Protein AF-A0A356XF67-F1 (afdb_monomer)

Nearest PDB structures (foldseek):
  2qqb-assembly1_A-2  TM=8.928E-01  e=9.243E-08  Corynebacterium diphtheriae
  7b1y-assembly1_A  TM=8.492E-01  e=4.742E-08  Saccharopolyspora erythraea NRRL 2338
  7b24-assembly1_D  TM=8.450E-01  e=5.603E-08  Saccharopolyspora erythraea NRRL 2338
  7b24-assembly1_B  TM=8.828E-01  e=1.364E-07  Saccharopolyspora erythraea NRRL 2338
  2isy-assembly1_B  TM=8.605E-01  e=1.801E-07  Mycobacterium tuberculosis

Foldseek 3Di:
DDDDPDPPDPQDDLLLLLLQLLVVCVVPQWAALVSSCVVVVHDSVSSVVSLVVCVVVVQWDADPVRTIHGDPNSNVSSVQLVVQLVLQLCCCCPVVVHDNVVSNVVSNVCSVPPDPVVSVVSVVVSVVPDDPDDPPPDD

Sequence (139 aa):
MTHPPDNKNISASTEDYLEAIYLLSEEDPRVHSVAIARKLDVSRASVNKAVGLLRNSGLIVQEPYGTVSLTSKGLEQARQICQYHQVLLHFLQVVLNVTPAVAEQDACQIEHVISRETMQKLIQYVRQKEPQKEPQKGS

Mean predicted aligned error: 7.5 Å

Radius of gyration: 17.78 Å; Cα contacts (8 Å, |Δi|>4): 128; chains: 1; bounding box: 38×48×52 Å

Solvent-accessible surface area (backbone atoms only — not comparable to full-atom values): 8037 Å² total; per-residue (Å²): 136,86,78,74,82,78,80,87,74,78,76,81,52,68,63,56,55,45,37,48,47,48,65,46,29,76,80,38,66,65,31,42,56,68,56,50,19,63,74,69,73,50,52,68,68,57,43,54,53,42,53,52,50,38,37,75,72,56,24,33,48,72,50,97,88,51,32,35,32,70,31,77,63,25,47,54,53,25,52,50,48,55,51,41,28,54,51,41,28,46,43,33,36,73,74,66,63,38,55,69,74,58,21,51,57,49,16,64,59,42,50,82,71,56,51,70,69,59,50,53,52,48,52,53,53,52,63,72,69,50,77,78,80,74,79,80,77,80,130

Secondary structure (DSSP, 8-state):
--PPPP----PPPHHHHHHHHHHHHTT-SSEEHHHHHHHHT--HHHHHHHHHHHHHTTSEEE-TTSEEEE-HHHHHHHHHHHHHHHHHHHIIIIIS---HHHHHHHHHHHTTTS-HHHHHHHHHHHHHHSPP-------

Structure (mmCIF, N/CA/C/O backbone):
data_AF-A0A356XF67-F1
#
_entry.id   AF-A0A356XF67-F1
#
loop_
_atom_site.group_PDB
_atom_site.id
_atom_site.type_symbol
_atom_site.label_atom_id
_atom_site.label_alt_id
_atom_site.label_comp_id
_atom_site.label_asym_id
_atom_site.label_entity_id
_atom_site.label_seq_id
_atom_site.pdbx_PDB_ins_code
_atom_site.Cartn_x
_atom_site.Cartn_y
_atom_site.Cartn_z
_atom_site.occupancy
_atom_site.B_iso_or_equiv
_atom_site.auth_seq_id
_atom_site.auth_comp_id
_atom_site.auth_asym_id
_atom_site.auth_atom_id
_atom_site.pdbx_PDB_model_num
ATOM 1 N N . MET A 1 1 ? 6.017 -5.167 31.387 1.00 38.12 1 MET A N 1
ATOM 2 C CA . MET A 1 1 ? 5.699 -6.042 30.242 1.00 38.12 1 MET A CA 1
ATOM 3 C C . MET A 1 1 ? 6.624 -5.689 29.093 1.00 38.12 1 MET A C 1
ATOM 5 O O . MET A 1 1 ? 6.541 -4.582 28.583 1.00 38.12 1 MET A O 1
ATOM 9 N N . THR A 1 2 ? 7.549 -6.575 28.742 1.00 42.50 2 THR A N 1
ATOM 10 C CA . THR A 1 2 ? 8.386 -6.439 27.546 1.00 42.50 2 THR A CA 1
ATOM 11 C C . THR A 1 2 ? 7.581 -6.954 26.358 1.00 42.50 2 THR A C 1
ATOM 13 O O . THR A 1 2 ? 7.342 -8.158 26.271 1.00 42.50 2 THR A O 1
ATOM 16 N N . HIS A 1 3 ? 7.126 -6.063 25.476 1.00 42.94 3 HIS A N 1
ATOM 17 C CA . HIS A 1 3 ? 6.714 -6.487 24.141 1.00 42.94 3 HIS A CA 1
ATOM 18 C C . HIS A 1 3 ? 7.959 -7.059 23.447 1.00 42.94 3 HIS A C 1
ATOM 20 O O . HIS A 1 3 ? 8.985 -6.371 23.416 1.00 42.94 3 HIS A O 1
ATOM 26 N N . PRO A 1 4 ? 7.940 -8.313 22.969 1.00 47.00 4 PRO A N 1
ATOM 27 C CA . PRO A 1 4 ? 9.007 -8.796 22.109 1.00 47.00 4 PRO A CA 1
ATOM 28 C C . PRO A 1 4 ? 9.025 -7.954 20.820 1.00 47.00 4 PRO A C 1
ATOM 30 O O . PRO A 1 4 ? 7.972 -7.477 20.396 1.00 47.00 4 PRO A O 1
ATOM 33 N N . PRO A 1 5 ? 10.193 -7.734 20.194 1.00 45.56 5 PRO A N 1
ATOM 34 C CA . PRO A 1 5 ? 10.231 -7.159 18.860 1.00 45.56 5 PRO A CA 1
ATOM 35 C C . PRO A 1 5 ? 9.560 -8.151 17.908 1.00 45.56 5 PRO A C 1
ATOM 37 O O . PRO A 1 5 ? 10.042 -9.276 17.750 1.00 45.56 5 PRO A O 1
ATOM 40 N N . ASP A 1 6 ? 8.446 -7.754 17.296 1.00 49.94 6 ASP A N 1
ATOM 41 C CA . ASP A 1 6 ? 7.834 -8.551 16.242 1.00 49.94 6 ASP A CA 1
ATOM 42 C C . ASP A 1 6 ? 8.847 -8.718 15.107 1.00 49.94 6 ASP A C 1
ATOM 44 O O . ASP A 1 6 ? 9.379 -7.765 14.531 1.00 49.94 6 ASP A O 1
ATOM 48 N N . ASN A 1 7 ? 9.175 -9.981 14.868 1.00 42.66 7 ASN A N 1
ATOM 49 C CA . ASN A 1 7 ? 10.156 -10.462 13.917 1.00 42.66 7 ASN A CA 1
ATOM 50 C C . ASN A 1 7 ? 9.770 -10.011 12.497 1.00 42.66 7 ASN A C 1
ATOM 52 O O . ASN A 1 7 ? 8.964 -10.655 11.824 1.00 42.66 7 ASN A O 1
ATOM 56 N N . LYS A 1 8 ? 10.340 -8.888 12.045 1.00 44.50 8 LYS A N 1
ATOM 57 C CA . LYS A 1 8 ? 10.176 -8.334 10.694 1.00 44.50 8 LYS A CA 1
ATOM 58 C C . LYS A 1 8 ? 10.781 -9.283 9.653 1.00 44.50 8 LYS A C 1
ATOM 60 O O . LYS A 1 8 ? 11.953 -9.196 9.305 1.00 44.50 8 LYS A O 1
ATOM 65 N N . ASN A 1 9 ? 9.954 -10.194 9.158 1.00 41.12 9 ASN A N 1
ATOM 66 C CA . ASN A 1 9 ? 10.150 -10.909 7.897 1.00 41.12 9 ASN A CA 1
ATOM 67 C C . ASN A 1 9 ? 8.790 -11.154 7.224 1.00 41.12 9 ASN A C 1
ATOM 69 O O . ASN A 1 9 ? 8.466 -12.262 6.803 1.00 41.12 9 ASN A O 1
ATOM 73 N N . ILE A 1 10 ? 7.971 -10.105 7.130 1.00 52.94 10 ILE A N 1
ATOM 74 C CA . ILE A 1 10 ? 6.842 -10.097 6.200 1.00 52.94 10 ILE A CA 1
ATOM 75 C C . ILE A 1 10 ? 7.431 -9.670 4.857 1.00 52.94 10 ILE A C 1
ATOM 77 O O . ILE A 1 10 ? 7.834 -8.524 4.678 1.00 52.94 10 ILE A O 1
ATOM 81 N N . SER A 1 11 ? 7.581 -10.614 3.928 1.00 61.72 11 SER A N 1
ATOM 82 C CA . SER A 1 11 ? 7.926 -10.262 2.554 1.00 61.72 11 SER A CA 1
ATOM 83 C C . SER A 1 11 ? 6.798 -9.414 1.972 1.00 61.72 11 SER A C 1
ATOM 85 O O . SER A 1 11 ? 5.657 -9.874 1.996 1.00 61.72 11 SER A O 1
ATOM 87 N N . ALA A 1 12 ? 7.118 -8.239 1.426 1.00 74.62 12 ALA A N 1
ATOM 88 C CA . ALA A 1 12 ? 6.149 -7.388 0.736 1.00 74.62 12 ALA A CA 1
ATOM 89 C C . ALA A 1 12 ? 5.320 -8.203 -0.276 1.00 74.62 12 ALA A C 1
ATOM 91 O O . ALA A 1 12 ? 5.870 -8.952 -1.099 1.00 74.62 12 ALA A O 1
ATOM 92 N N . SER A 1 13 ? 4.001 -8.070 -0.184 1.00 85.31 13 SER A N 1
ATOM 93 C CA . SER A 1 13 ? 3.028 -8.653 -1.097 1.00 85.31 13 SER A CA 1
ATOM 94 C C . SER A 1 13 ? 3.125 -7.992 -2.473 1.00 85.31 13 SER A C 1
ATOM 96 O O . SER A 1 13 ? 3.726 -6.937 -2.640 1.00 85.31 13 SER A O 1
ATOM 98 N N . THR A 1 14 ? 2.518 -8.595 -3.496 1.00 90.12 14 THR A N 1
ATOM 99 C CA . THR A 1 14 ? 2.481 -7.977 -4.837 1.00 90.12 14 THR A CA 1
ATOM 100 C C . THR A 1 14 ? 1.692 -6.659 -4.844 1.00 90.12 14 THR A C 1
ATOM 102 O O . THR A 1 14 ? 1.969 -5.789 -5.669 1.00 90.12 14 THR A O 1
ATOM 105 N N . GLU A 1 15 ? 0.751 -6.497 -3.914 1.00 92.19 15 GLU A N 1
ATOM 106 C CA . GLU A 1 15 ? -0.060 -5.290 -3.755 1.00 92.19 15 GLU A CA 1
ATOM 107 C C . GLU A 1 15 ? 0.741 -4.136 -3.139 1.00 92.19 15 GLU A C 1
ATOM 109 O O . GLU A 1 15 ? 0.619 -3.021 -3.637 1.00 92.19 15 GLU A O 1
ATOM 114 N N . ASP A 1 16 ? 1.659 -4.409 -2.203 1.00 94.00 16 ASP A N 1
ATOM 115 C CA . ASP A 1 16 ? 2.601 -3.406 -1.671 1.00 94.00 16 ASP A CA 1
ATOM 116 C C . ASP A 1 16 ? 3.448 -2.772 -2.790 1.00 94.00 16 ASP A C 1
ATOM 118 O O . ASP A 1 16 ? 3.684 -1.565 -2.827 1.00 94.00 16 ASP A O 1
ATOM 122 N N . TYR A 1 17 ? 3.904 -3.577 -3.761 1.00 95.69 17 TYR A N 1
ATOM 123 C CA . TYR A 1 17 ? 4.633 -3.048 -4.922 1.00 95.69 17 TYR A CA 1
ATOM 124 C C . TYR A 1 17 ? 3.744 -2.187 -5.813 1.00 95.69 17 TYR A C 1
ATOM 126 O O . TYR A 1 17 ? 4.215 -1.180 -6.342 1.00 95.69 17 TYR A O 1
ATOM 134 N N . LEU A 1 18 ? 2.482 -2.574 -5.999 1.00 96.62 18 LEU A N 1
ATOM 135 C CA . LEU A 1 18 ? 1.538 -1.802 -6.801 1.00 96.62 18 LEU A CA 1
ATOM 136 C C . LEU A 1 18 ? 1.238 -0.449 -6.144 1.00 96.62 18 LEU A C 1
ATOM 138 O O . LEU A 1 18 ? 1.258 0.576 -6.828 1.00 96.62 18 LEU A O 1
ATOM 142 N N . GLU A 1 19 ? 1.027 -0.445 -4.830 1.00 95.69 19 GLU A N 1
ATOM 143 C CA . GLU A 1 19 ? 0.840 0.770 -4.045 1.00 95.69 19 GLU A CA 1
ATOM 144 C C . GLU A 1 19 ? 2.089 1.660 -4.083 1.00 95.69 19 GLU A C 1
ATOM 146 O O . GLU A 1 19 ? 2.000 2.854 -4.371 1.00 95.69 19 GLU A O 1
ATOM 151 N N . ALA A 1 20 ? 3.276 1.085 -3.876 1.00 95.81 20 ALA A N 1
ATOM 152 C CA . ALA A 1 20 ? 4.524 1.835 -3.934 1.00 95.81 20 ALA A CA 1
ATOM 153 C C . ALA A 1 20 ? 4.721 2.517 -5.294 1.00 95.81 20 ALA A C 1
ATOM 155 O O . ALA A 1 20 ? 5.132 3.678 -5.337 1.00 95.81 20 ALA A O 1
ATOM 156 N N . ILE A 1 21 ? 4.410 1.821 -6.394 1.00 96.88 21 ILE A N 1
ATOM 157 C CA . ILE A 1 21 ? 4.443 2.398 -7.744 1.00 96.88 21 ILE A CA 1
ATOM 158 C C . ILE A 1 21 ? 3.431 3.536 -7.856 1.00 96.88 21 ILE A C 1
ATOM 160 O O . ILE A 1 21 ? 3.782 4.583 -8.386 1.00 96.88 21 ILE A O 1
ATOM 164 N N . TYR A 1 22 ? 2.212 3.365 -7.348 1.00 97.38 22 TYR A N 1
ATOM 165 C CA . TYR A 1 22 ? 1.198 4.417 -7.371 1.00 97.38 22 TYR A CA 1
ATOM 166 C C . TYR A 1 22 ? 1.644 5.675 -6.634 1.00 97.38 22 TYR A C 1
ATOM 168 O O . TYR A 1 22 ? 1.679 6.746 -7.234 1.00 97.38 22 TYR A O 1
ATOM 176 N N . LEU A 1 23 ? 2.086 5.538 -5.386 1.00 95.25 23 LEU A N 1
ATOM 177 C CA . LEU A 1 23 ? 2.544 6.669 -4.583 1.00 95.25 23 LEU A CA 1
ATOM 178 C C . LEU A 1 23 ? 3.750 7.382 -5.209 1.00 95.25 23 LEU A C 1
ATOM 180 O O . LEU A 1 23 ? 3.825 8.603 -5.160 1.00 95.25 23 LEU A O 1
ATOM 184 N N . LEU A 1 24 ? 4.687 6.640 -5.810 1.00 96.88 24 LEU A N 1
ATOM 185 C CA . LEU A 1 24 ? 5.807 7.237 -6.550 1.00 96.88 24 LEU A CA 1
ATOM 186 C C . LEU A 1 24 ? 5.341 7.903 -7.855 1.00 96.88 24 LEU A C 1
ATOM 188 O O . LEU A 1 24 ? 5.922 8.901 -8.273 1.00 96.88 24 LEU A O 1
ATOM 192 N N . SER A 1 25 ? 4.294 7.367 -8.490 1.00 95.88 25 SER A N 1
ATOM 193 C CA . SER A 1 25 ? 3.773 7.883 -9.758 1.00 95.88 25 SER A CA 1
ATOM 194 C C . SER A 1 25 ? 3.059 9.227 -9.645 1.00 95.88 25 SER A C 1
ATOM 196 O O . SER A 1 25 ? 2.950 9.937 -10.643 1.00 95.88 25 SER A O 1
ATOM 198 N N . GLU A 1 26 ? 2.612 9.586 -8.439 1.00 93.94 26 GLU A N 1
ATOM 199 C CA . GLU A 1 26 ? 2.048 10.908 -8.144 1.00 93.94 26 GLU A CA 1
ATOM 200 C C . GLU A 1 26 ? 3.112 12.019 -8.237 1.00 93.94 26 GLU A C 1
ATOM 202 O O . GLU A 1 26 ? 2.777 13.169 -8.517 1.00 93.94 26 GLU A O 1
ATOM 207 N N . GLU A 1 27 ? 4.394 11.682 -8.046 1.00 93.06 27 GLU A N 1
ATOM 208 C CA . GLU A 1 27 ? 5.525 12.602 -8.235 1.00 93.06 27 GLU A CA 1
ATOM 209 C C . GLU A 1 27 ? 6.078 12.538 -9.668 1.00 93.06 27 GLU A C 1
ATOM 211 O O . GLU A 1 27 ? 6.296 13.576 -10.297 1.00 93.06 27 GLU A O 1
ATOM 216 N N . ASP A 1 28 ? 6.288 11.327 -10.198 1.00 90.88 28 ASP A N 1
ATOM 217 C CA . ASP A 1 28 ? 6.751 11.089 -11.571 1.00 90.88 28 ASP A CA 1
ATOM 218 C C . ASP A 1 28 ? 6.027 9.879 -12.194 1.00 90.88 28 ASP A C 1
ATOM 220 O O . ASP A 1 28 ? 6.240 8.748 -11.747 1.00 90.88 28 ASP A O 1
ATOM 224 N N . PRO A 1 29 ? 5.252 10.055 -13.284 1.00 87.88 29 PRO A N 1
ATOM 225 C CA . PRO A 1 29 ? 4.537 8.966 -13.958 1.00 87.88 29 PRO A CA 1
ATOM 226 C C . PRO A 1 29 ? 5.400 7.767 -14.400 1.00 87.88 29 PRO A C 1
ATOM 228 O O . PRO A 1 29 ? 4.859 6.693 -14.704 1.00 87.88 29 PRO A O 1
ATOM 23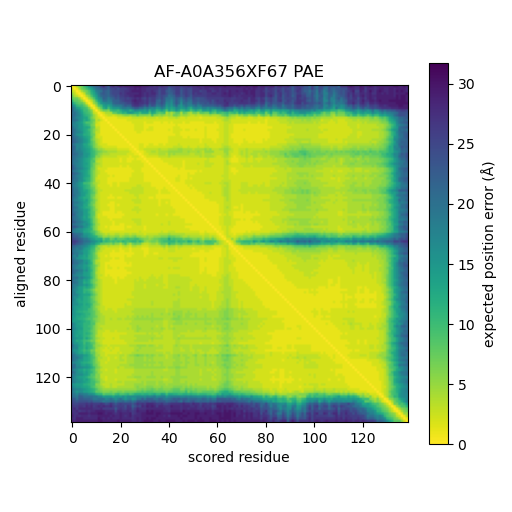1 N N . ARG A 1 30 ? 6.726 7.930 -14.497 1.00 92.00 30 ARG A N 1
ATOM 232 C CA . ARG A 1 30 ? 7.681 6.878 -14.869 1.00 92.00 30 ARG A CA 1
ATOM 233 C C . ARG A 1 30 ? 8.541 6.500 -13.668 1.00 92.00 30 ARG A C 1
ATOM 235 O O . ARG A 1 30 ? 9.617 7.039 -13.429 1.00 92.00 30 ARG A O 1
ATOM 242 N N . VAL A 1 31 ? 8.105 5.476 -12.947 1.00 95.88 31 VAL A N 1
ATOM 243 C CA . VAL A 1 31 ? 8.745 5.059 -11.699 1.00 95.88 31 VAL A CA 1
ATOM 244 C C . VAL A 1 31 ? 9.940 4.149 -11.973 1.00 95.88 31 VAL A C 1
ATOM 246 O O . VAL A 1 31 ? 9.815 3.089 -12.583 1.00 95.88 31 VAL A O 1
ATOM 249 N N . HIS A 1 32 ? 11.121 4.513 -11.478 1.00 94.31 32 HIS A N 1
ATOM 250 C CA . HIS A 1 32 ? 12.304 3.655 -11.572 1.00 94.31 32 HIS A CA 1
ATOM 251 C C . HIS A 1 32 ? 12.270 2.513 -10.546 1.00 94.31 32 HIS A C 1
ATOM 253 O O . HIS A 1 32 ? 12.053 2.747 -9.357 1.00 94.31 32 HIS A O 1
ATOM 259 N N . SER A 1 33 ? 12.642 1.291 -10.951 1.00 92.12 33 SER A N 1
ATOM 260 C CA . SER A 1 33 ? 12.734 0.130 -10.042 1.00 92.12 33 SER A CA 1
ATOM 261 C C . SER A 1 33 ? 13.609 0.362 -8.802 1.00 92.12 33 SER A C 1
ATOM 263 O O . SER A 1 33 ? 13.377 -0.232 -7.752 1.00 92.12 33 SER A O 1
ATOM 265 N N . VAL A 1 34 ? 14.618 1.237 -8.895 1.00 92.56 34 VAL A N 1
ATOM 266 C CA . VAL A 1 34 ? 15.470 1.612 -7.752 1.00 92.56 34 VAL A CA 1
ATOM 267 C C . VAL A 1 34 ? 14.698 2.435 -6.716 1.00 92.56 34 VAL A C 1
ATOM 269 O O . VAL A 1 34 ? 14.929 2.262 -5.521 1.00 92.56 34 VAL A O 1
ATOM 272 N N . ALA A 1 35 ? 13.778 3.299 -7.149 1.00 94.94 35 ALA A N 1
ATOM 273 C CA . ALA A 1 35 ? 12.919 4.059 -6.246 1.00 94.94 35 ALA A CA 1
ATOM 274 C C . ALA A 1 35 ? 11.941 3.131 -5.513 1.00 94.94 35 ALA A C 1
ATOM 276 O O . ALA A 1 35 ? 11.798 3.244 -4.300 1.00 94.94 35 ALA A O 1
ATOM 277 N N . ILE A 1 36 ? 11.374 2.142 -6.217 1.00 95.06 36 ILE A N 1
ATOM 278 C CA . ILE A 1 36 ? 10.519 1.103 -5.616 1.00 95.06 36 ILE A CA 1
ATOM 279 C C . ILE A 1 36 ? 11.290 0.332 -4.537 1.00 95.06 36 ILE A C 1
ATOM 281 O O . ILE A 1 36 ? 10.807 0.179 -3.419 1.00 95.06 36 ILE A O 1
ATOM 285 N N . ALA A 1 37 ? 12.518 -0.102 -4.853 1.00 93.94 37 ALA A N 1
ATOM 286 C CA . ALA A 1 37 ? 13.361 -0.846 -3.918 1.00 93.94 37 ALA A CA 1
ATOM 287 C C . ALA A 1 37 ? 13.628 -0.060 -2.627 1.00 93.94 37 ALA A C 1
ATOM 289 O O . ALA A 1 37 ? 13.548 -0.613 -1.536 1.00 93.94 37 ALA A O 1
ATOM 290 N N . ARG A 1 38 ? 13.924 1.240 -2.765 1.00 94.50 38 ARG A N 1
ATOM 291 C CA . ARG A 1 38 ? 14.167 2.146 -1.636 1.00 94.50 38 ARG A CA 1
ATOM 292 C C . ARG A 1 38 ? 12.906 2.400 -0.820 1.00 94.50 38 ARG A C 1
ATOM 294 O O . ARG A 1 38 ? 12.986 2.397 0.399 1.00 94.50 38 ARG A O 1
ATOM 301 N N . LYS A 1 39 ? 11.764 2.619 -1.478 1.00 93.81 39 LYS A N 1
ATOM 302 C CA . LYS A 1 39 ? 10.496 2.922 -0.804 1.00 93.81 39 LYS A CA 1
ATOM 303 C C . LYS A 1 39 ? 10.008 1.756 0.057 1.00 93.81 39 LYS A C 1
ATOM 305 O O . LYS A 1 39 ? 9.498 1.994 1.142 1.00 93.81 39 LYS A O 1
ATOM 310 N N . LEU A 1 40 ? 10.185 0.525 -0.421 1.00 92.75 40 LEU A N 1
ATOM 311 C CA . LEU A 1 40 ? 9.758 -0.689 0.282 1.00 92.75 40 LEU A CA 1
ATOM 312 C C . LEU A 1 40 ? 10.851 -1.326 1.152 1.00 92.75 40 LEU A C 1
ATOM 314 O O . LEU A 1 40 ? 10.585 -2.332 1.797 1.00 92.75 40 LEU A O 1
ATOM 318 N N . ASP A 1 41 ? 12.071 -0.783 1.144 1.00 93.81 41 ASP A N 1
ATOM 319 C CA . ASP A 1 41 ? 13.242 -1.372 1.808 1.00 93.81 41 ASP A CA 1
ATOM 320 C C . ASP A 1 41 ? 13.476 -2.853 1.425 1.00 93.81 41 ASP A C 1
ATOM 322 O O . ASP A 1 41 ? 13.670 -3.738 2.258 1.00 93.81 41 ASP A O 1
ATOM 326 N N . VAL A 1 42 ? 13.430 -3.147 0.118 1.00 93.75 42 VAL A N 1
ATOM 327 C CA . VAL A 1 42 ? 13.599 -4.507 -0.429 1.00 93.75 42 VAL A CA 1
ATOM 328 C C . VAL A 1 42 ? 14.724 -4.606 -1.459 1.00 93.75 42 VAL A C 1
ATOM 330 O O . VAL A 1 42 ? 15.193 -3.629 -2.044 1.00 93.75 42 VAL A O 1
ATOM 333 N N . SER A 1 43 ? 15.156 -5.838 -1.739 1.00 93.81 43 SER A N 1
ATOM 334 C CA . SER A 1 43 ? 16.193 -6.098 -2.739 1.00 93.81 43 SER A CA 1
ATOM 335 C C . SER A 1 43 ? 15.723 -5.809 -4.175 1.00 93.81 43 SER A C 1
ATOM 337 O O . SER A 1 43 ? 14.558 -6.003 -4.530 1.00 93.81 43 SER A O 1
ATOM 339 N N . ARG A 1 44 ? 16.668 -5.468 -5.063 1.00 90.94 44 ARG A N 1
ATOM 340 C CA . ARG A 1 44 ? 16.409 -5.345 -6.514 1.00 90.94 44 ARG A CA 1
ATOM 341 C C . ARG A 1 44 ? 15.856 -6.633 -7.135 1.00 90.94 44 ARG A C 1
ATOM 343 O O . ARG A 1 44 ? 15.050 -6.566 -8.058 1.00 90.94 44 ARG A O 1
ATOM 350 N N . ALA A 1 45 ? 16.271 -7.798 -6.634 1.00 91.94 45 ALA A N 1
ATOM 351 C CA . ALA A 1 45 ? 15.757 -9.083 -7.101 1.00 91.94 45 ALA A CA 1
ATOM 352 C C . ALA A 1 45 ? 14.267 -9.251 -6.753 1.00 91.94 45 ALA A C 1
ATOM 354 O O . ALA A 1 45 ? 13.490 -9.696 -7.598 1.00 91.94 45 ALA A O 1
ATOM 355 N N . SER A 1 46 ? 13.863 -8.827 -5.550 1.00 93.88 46 SER A N 1
ATOM 356 C CA . SER A 1 46 ? 12.462 -8.823 -5.114 1.00 93.88 46 SER A CA 1
ATOM 357 C C . SER A 1 46 ? 11.611 -7.902 -5.990 1.00 93.88 46 SER A C 1
ATOM 359 O O . SER A 1 46 ? 10.575 -8.335 -6.492 1.00 93.88 46 SER A O 1
ATOM 361 N N . VAL A 1 47 ? 12.102 -6.687 -6.272 1.00 93.81 47 VAL A N 1
ATOM 362 C CA . VAL A 1 47 ? 11.431 -5.744 -7.184 1.00 93.81 47 VAL A CA 1
ATOM 363 C C . VAL A 1 47 ? 11.258 -6.347 -8.575 1.00 93.81 47 VAL A C 1
ATOM 365 O O . VAL A 1 47 ? 10.153 -6.342 -9.101 1.00 93.81 47 VAL A O 1
ATOM 368 N N . ASN A 1 48 ? 12.310 -6.920 -9.168 1.00 92.50 48 ASN A N 1
ATOM 369 C CA . ASN A 1 48 ? 12.216 -7.519 -10.505 1.00 92.50 48 ASN A CA 1
ATOM 370 C C . ASN A 1 48 ? 11.188 -8.656 -10.562 1.00 92.50 48 ASN A C 1
ATOM 372 O O . ASN A 1 48 ? 10.431 -8.755 -11.531 1.00 92.50 48 ASN A O 1
ATOM 376 N N . LYS A 1 49 ? 11.131 -9.494 -9.519 1.00 93.75 49 LYS A N 1
ATOM 377 C CA . LYS A 1 49 ? 10.126 -10.556 -9.409 1.00 93.75 49 LYS A CA 1
ATOM 378 C C . LYS A 1 49 ? 8.712 -9.971 -9.340 1.00 93.75 49 LYS A C 1
ATOM 380 O O . LYS A 1 49 ? 7.854 -10.395 -10.112 1.00 93.75 49 LYS A O 1
ATOM 385 N N . ALA A 1 50 ? 8.477 -8.993 -8.466 1.00 94.19 50 ALA A N 1
ATOM 386 C CA . ALA A 1 50 ? 7.166 -8.368 -8.294 1.00 94.19 50 ALA A CA 1
ATOM 387 C C . ALA A 1 50 ? 6.707 -7.600 -9.544 1.00 94.19 50 ALA A C 1
ATOM 389 O O . ALA A 1 50 ? 5.579 -7.780 -9.993 1.00 94.19 50 ALA A O 1
ATOM 390 N N . VAL A 1 51 ? 7.597 -6.828 -10.173 1.00 94.12 51 VAL A N 1
ATOM 391 C CA . VAL A 1 51 ? 7.344 -6.143 -11.453 1.00 94.12 51 VAL A CA 1
ATOM 392 C C . VAL A 1 51 ? 6.977 -7.153 -12.543 1.00 94.12 51 VAL A C 1
ATOM 394 O O . VAL A 1 51 ? 6.023 -6.940 -13.287 1.00 94.12 51 VAL A O 1
ATOM 397 N N . GLY A 1 52 ? 7.663 -8.298 -12.611 1.00 94.25 52 GLY A N 1
ATOM 398 C CA . GLY A 1 52 ? 7.287 -9.378 -13.525 1.00 94.25 52 GLY A CA 1
ATOM 399 C C . GLY A 1 52 ? 5.855 -9.878 -13.299 1.00 94.25 52 GLY A C 1
ATOM 400 O O . GLY A 1 52 ? 5.098 -10.014 -14.259 1.00 94.25 52 GLY A O 1
ATOM 401 N N . LEU A 1 53 ? 5.463 -10.096 -12.039 1.00 95.94 53 LEU A N 1
ATOM 402 C CA . LEU A 1 53 ? 4.109 -10.532 -11.675 1.00 95.94 53 LEU A CA 1
ATOM 403 C C . LEU A 1 53 ? 3.050 -9.472 -12.009 1.00 95.94 53 LEU A C 1
ATOM 405 O O . LEU A 1 53 ? 2.056 -9.788 -12.658 1.00 95.94 53 LEU A O 1
ATOM 409 N N . LEU A 1 54 ? 3.280 -8.212 -11.633 1.00 96.62 54 LEU A N 1
ATOM 410 C CA . LEU A 1 54 ? 2.367 -7.101 -11.920 1.00 96.62 54 LEU A CA 1
ATOM 411 C C . LEU A 1 54 ? 2.173 -6.893 -13.426 1.00 96.62 54 LEU A C 1
ATOM 413 O O . LEU A 1 54 ? 1.051 -6.654 -13.882 1.00 96.62 54 LEU A O 1
ATOM 417 N N . ARG A 1 55 ? 3.250 -7.023 -14.208 1.00 96.25 55 ARG A N 1
ATOM 418 C CA . ARG A 1 55 ? 3.201 -6.936 -15.671 1.00 96.25 55 ARG A CA 1
ATOM 419 C C . ARG A 1 55 ? 2.384 -8.081 -16.262 1.00 96.25 55 ARG A C 1
ATOM 421 O O . ARG A 1 55 ? 1.516 -7.836 -17.093 1.00 96.25 55 ARG A O 1
ATOM 428 N N . ASN A 1 56 ? 2.616 -9.313 -15.809 1.00 96.62 56 ASN A N 1
ATOM 429 C CA . ASN A 1 56 ? 1.870 -10.486 -16.275 1.00 96.62 56 ASN A CA 1
ATOM 430 C C . ASN A 1 56 ? 0.372 -10.402 -15.922 1.00 96.62 56 ASN A C 1
ATOM 432 O O . ASN A 1 56 ? -0.463 -10.883 -16.681 1.00 96.62 56 ASN A O 1
ATOM 436 N N . SER A 1 57 ? 0.027 -9.740 -14.814 1.00 96.12 57 SER A N 1
ATOM 437 C CA . SER A 1 57 ? -1.359 -9.455 -14.406 1.00 96.12 57 SER A CA 1
ATOM 438 C C . SER A 1 57 ? -2.004 -8.270 -15.146 1.00 96.12 57 SER A C 1
ATOM 440 O O . SER A 1 57 ? -3.177 -7.945 -14.902 1.00 96.12 57 SER A O 1
ATOM 442 N N . GLY A 1 58 ? -1.253 -7.613 -16.039 1.00 97.31 58 GLY A N 1
ATOM 443 C CA . GLY A 1 58 ? -1.694 -6.452 -16.811 1.00 97.31 58 GLY A CA 1
ATOM 444 C C . GLY A 1 58 ? -1.918 -5.200 -15.964 1.00 97.31 58 GLY A C 1
ATOM 445 O O . GLY A 1 58 ? -2.743 -4.371 -16.330 1.00 97.31 58 GLY A O 1
ATOM 446 N N . LEU A 1 59 ? -1.249 -5.086 -14.812 1.00 97.75 59 LEU A N 1
ATOM 447 C CA . LEU A 1 59 ? -1.396 -3.949 -13.897 1.00 97.75 59 LEU A CA 1
ATOM 448 C C . LEU A 1 59 ? -0.395 -2.836 -14.211 1.00 97.75 59 LEU A C 1
ATOM 450 O O . LEU A 1 59 ? -0.710 -1.661 -14.037 1.00 97.75 59 LEU A O 1
ATOM 454 N N . ILE A 1 60 ? 0.765 -3.184 -14.761 1.00 97.44 60 ILE A N 1
ATOM 455 C CA . ILE A 1 60 ? 1.806 -2.226 -15.139 1.00 97.44 60 ILE A CA 1
ATOM 456 C C . ILE A 1 60 ? 2.314 -2.467 -16.558 1.00 97.44 60 ILE A C 1
ATOM 458 O O . ILE A 1 60 ? 2.195 -3.566 -17.105 1.00 97.44 60 ILE A O 1
ATOM 462 N N . VAL A 1 61 ? 2.966 -1.445 -17.102 1.00 95.50 61 VAL A N 1
ATOM 463 C CA . VAL A 1 61 ? 3.841 -1.528 -18.272 1.00 95.50 61 VAL A CA 1
ATOM 464 C C . VAL A 1 61 ? 5.266 -1.230 -17.817 1.00 95.50 61 VAL A C 1
ATOM 466 O O . VAL A 1 61 ? 5.489 -0.352 -16.986 1.00 95.50 61 VAL A O 1
ATOM 469 N N . GLN A 1 62 ? 6.230 -1.978 -18.349 1.00 92.31 62 GLN A N 1
ATOM 470 C CA . GLN A 1 62 ? 7.652 -1.765 -18.094 1.00 92.31 62 GLN A CA 1
ATOM 471 C C . GLN A 1 62 ? 8.341 -1.397 -19.407 1.00 92.31 62 GLN A C 1
ATOM 473 O O . GLN A 1 62 ? 8.256 -2.153 -20.377 1.00 92.31 62 GLN A O 1
ATOM 478 N N . GLU A 1 63 ? 9.028 -0.258 -19.434 1.00 87.44 63 GLU A N 1
ATOM 479 C CA . G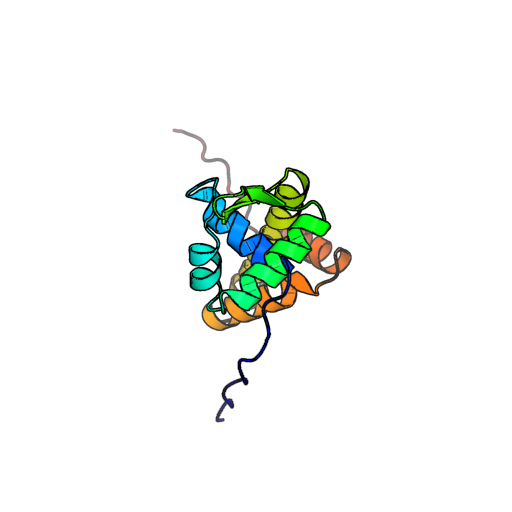LU A 1 63 ? 9.817 0.160 -20.593 1.00 87.44 63 GLU A CA 1
ATOM 480 C C . GLU A 1 63 ? 11.184 -0.554 -20.624 1.00 87.44 63 GLU A C 1
ATOM 482 O O . GLU A 1 63 ? 11.701 -0.957 -19.575 1.00 87.44 63 GLU A O 1
ATOM 487 N N . PRO A 1 64 ? 11.832 -0.664 -21.803 1.00 75.25 64 PRO A N 1
ATOM 488 C CA . PRO A 1 64 ? 13.154 -1.286 -21.936 1.00 75.25 64 PRO A CA 1
ATOM 489 C C . PRO A 1 64 ? 14.234 -0.665 -21.036 1.00 75.25 64 PRO A C 1
ATOM 491 O O . PRO A 1 64 ? 15.171 -1.347 -20.632 1.00 75.25 64 PRO A O 1
ATOM 494 N N . TYR A 1 65 ? 14.087 0.619 -20.695 1.00 69.75 65 TYR A N 1
ATOM 495 C CA . TYR A 1 65 ? 15.027 1.381 -19.868 1.00 69.75 65 TYR A CA 1
ATOM 496 C C . TYR A 1 65 ? 14.777 1.245 -18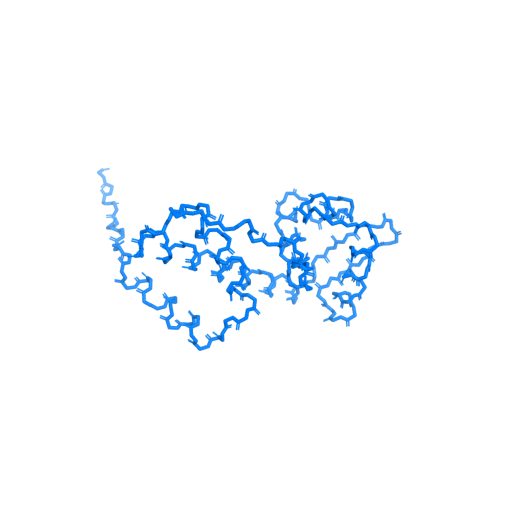.352 1.00 69.75 65 TYR A C 1
ATOM 498 O O . TYR A 1 65 ? 15.457 1.887 -17.552 1.00 69.75 65 TYR A O 1
ATOM 506 N N . GLY A 1 66 ? 13.840 0.382 -17.938 1.00 80.38 66 GLY A N 1
ATOM 507 C CA . GLY A 1 66 ? 13.652 -0.013 -16.537 1.00 80.38 66 GLY A CA 1
ATOM 508 C C . GLY A 1 66 ? 12.720 0.881 -15.715 1.00 80.38 66 GLY A C 1
ATOM 509 O O . GLY A 1 66 ? 12.651 0.715 -14.495 1.00 80.38 66 GLY A O 1
ATOM 510 N N . THR A 1 67 ? 12.010 1.807 -16.357 1.00 92.50 67 THR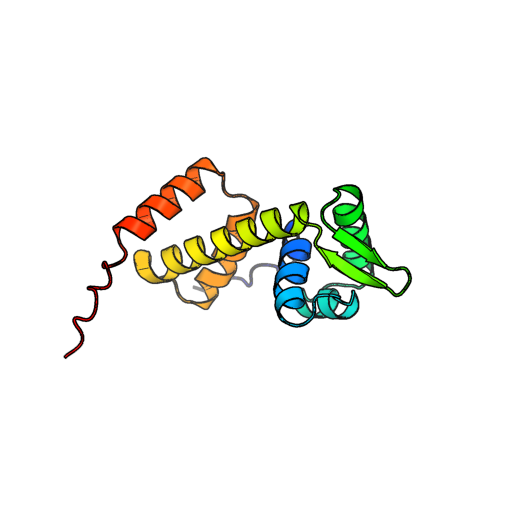 A N 1
ATOM 511 C CA . THR A 1 67 ? 10.881 2.545 -15.775 1.00 92.50 67 THR A CA 1
ATOM 512 C C . THR A 1 67 ? 9.605 1.707 -15.832 1.00 92.50 67 THR A C 1
ATOM 514 O O . THR A 1 67 ? 9.415 0.862 -16.714 1.00 92.50 67 THR A O 1
ATOM 517 N N . VAL A 1 68 ? 8.736 1.928 -14.852 1.00 95.44 68 VAL A N 1
ATOM 518 C CA . VAL A 1 68 ? 7.462 1.243 -14.661 1.00 95.44 68 VAL A CA 1
ATOM 519 C C . VAL A 1 68 ? 6.355 2.288 -14.592 1.00 95.44 68 VAL A C 1
ATOM 521 O O . VAL A 1 68 ? 6.487 3.286 -13.886 1.00 95.44 68 VAL A O 1
ATOM 524 N N . SER A 1 69 ? 5.252 2.037 -15.290 1.00 96.25 69 SER A N 1
ATOM 525 C CA . SER A 1 69 ? 4.056 2.881 -15.253 1.00 96.25 69 SER A CA 1
ATOM 526 C C . SER A 1 69 ? 2.809 2.033 -15.030 1.00 96.25 69 SER A C 1
ATOM 528 O O . SER A 1 69 ? 2.723 0.890 -15.490 1.00 96.25 69 SER A O 1
ATOM 530 N N . LEU A 1 70 ? 1.828 2.592 -14.324 1.00 97.50 70 LEU A N 1
ATOM 531 C CA . LEU A 1 70 ? 0.543 1.938 -14.097 1.00 97.50 70 LEU A CA 1
ATOM 532 C C . LEU A 1 70 ? -0.287 1.915 -15.381 1.00 97.50 70 LEU A C 1
ATOM 534 O O . LEU A 1 70 ? -0.374 2.897 -16.114 1.00 97.50 70 LEU A O 1
ATOM 538 N N . THR A 1 71 ? -0.948 0.789 -15.624 1.00 97.94 71 THR A N 1
ATOM 539 C CA . THR A 1 71 ? -2.085 0.744 -16.553 1.00 97.94 71 THR A CA 1
ATOM 54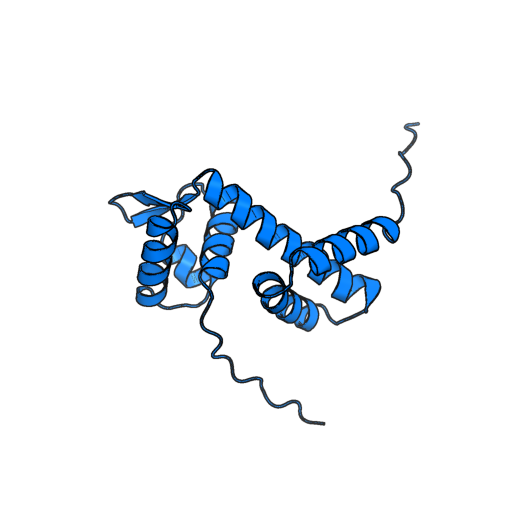0 C C . THR A 1 71 ? -3.319 1.354 -15.887 1.00 97.94 71 THR A C 1
ATOM 542 O O . THR A 1 71 ? -3.353 1.521 -14.669 1.00 97.94 71 THR A O 1
ATOM 545 N N . SER A 1 72 ? -4.391 1.594 -16.646 1.00 97.38 72 SER A N 1
ATOM 546 C CA . SER A 1 72 ? -5.676 2.015 -16.066 1.00 97.38 72 SER A CA 1
ATOM 547 C C . SER A 1 72 ? -6.196 1.032 -15.009 1.00 97.38 72 SER A C 1
ATOM 549 O O . SER A 1 72 ? -6.662 1.458 -13.957 1.00 97.38 72 SER A O 1
ATOM 551 N N . LYS A 1 73 ? -6.047 -0.279 -15.250 1.00 97.69 73 LYS A N 1
ATOM 552 C CA . LYS A 1 73 ? -6.428 -1.335 -14.299 1.00 97.69 73 LYS A CA 1
ATOM 553 C C . LYS A 1 73 ? -5.561 -1.299 -13.037 1.00 97.69 73 LYS A C 1
ATOM 555 O O . LYS A 1 73 ? -6.077 -1.404 -11.930 1.00 97.69 73 LYS A O 1
ATOM 560 N N . GLY A 1 74 ? -4.247 -1.139 -13.205 1.00 97.50 74 GLY A N 1
ATOM 561 C CA . GLY A 1 74 ? -3.316 -1.012 -12.082 1.00 97.50 74 GLY A CA 1
ATOM 562 C C . GLY A 1 74 ? -3.595 0.221 -11.235 1.00 97.50 74 GLY A C 1
ATOM 563 O O . GLY A 1 74 ? -3.578 0.127 -10.015 1.00 97.50 74 GLY A O 1
ATOM 564 N N . LEU A 1 75 ? -3.913 1.347 -11.873 1.00 97.19 75 LEU A N 1
ATOM 565 C CA . LEU A 1 75 ? -4.266 2.590 -11.195 1.00 97.19 75 LEU A CA 1
ATOM 566 C C . LEU A 1 75 ? -5.543 2.449 -10.360 1.00 97.19 75 LEU A C 1
ATOM 568 O O . LEU A 1 75 ? -5.583 2.911 -9.225 1.00 97.19 75 LEU A O 1
ATOM 572 N N . GLU A 1 76 ? -6.581 1.810 -10.902 1.00 97.06 76 GLU A N 1
ATOM 573 C CA . GLU A 1 76 ? -7.826 1.558 -10.167 1.00 97.06 76 GLU A CA 1
ATOM 574 C C . GLU A 1 76 ? -7.583 0.677 -8.936 1.00 97.06 76 GLU A C 1
ATOM 576 O O . GLU A 1 76 ? -8.001 1.027 -7.831 1.00 97.06 76 GLU A O 1
ATOM 581 N N . GLN A 1 77 ? -6.849 -0.424 -9.110 1.00 95.69 77 GLN A N 1
ATOM 582 C CA . GLN A 1 77 ? -6.542 -1.339 -8.014 1.00 95.69 77 GLN A CA 1
ATOM 583 C C . GLN A 1 77 ? -5.646 -0.682 -6.952 1.00 95.69 77 GLN A C 1
ATOM 585 O O . GLN A 1 77 ? -5.928 -0.808 -5.763 1.00 95.69 77 GLN A O 1
ATOM 590 N N . ALA A 1 78 ? -4.619 0.069 -7.356 1.00 96.00 78 ALA A N 1
ATOM 591 C CA . ALA A 1 78 ? -3.754 0.791 -6.425 1.00 96.00 78 ALA A CA 1
ATOM 592 C C . ALA A 1 78 ? -4.530 1.828 -5.601 1.00 96.00 78 ALA A C 1
ATOM 594 O O . ALA A 1 78 ? -4.387 1.897 -4.384 1.00 96.00 78 ALA A O 1
ATOM 595 N N . ARG A 1 79 ? -5.420 2.590 -6.250 1.00 95.69 79 ARG A N 1
ATOM 596 C CA . ARG A 1 79 ? -6.291 3.558 -5.565 1.00 95.69 79 ARG A CA 1
ATOM 597 C C . ARG A 1 79 ? -7.207 2.896 -4.548 1.00 95.69 79 ARG A C 1
ATOM 599 O O . ARG A 1 79 ? -7.463 3.481 -3.500 1.00 95.69 79 ARG A O 1
ATOM 606 N N . GLN A 1 80 ? -7.712 1.704 -4.855 1.00 94.44 80 GLN A N 1
ATOM 607 C CA . GLN A 1 80 ? -8.533 0.946 -3.918 1.00 94.44 80 GLN A CA 1
ATOM 608 C C . GLN A 1 80 ? -7.729 0.530 -2.679 1.00 94.44 80 GLN A C 1
ATOM 610 O O . GLN A 1 80 ? -8.233 0.693 -1.571 1.00 94.44 80 GLN A O 1
ATOM 615 N N . ILE A 1 81 ? -6.495 0.054 -2.861 1.00 94.12 81 ILE A N 1
ATOM 616 C CA . ILE A 1 81 ? -5.588 -0.311 -1.760 1.00 94.12 81 ILE A CA 1
ATOM 617 C C . ILE A 1 81 ? -5.318 0.916 -0.876 1.00 94.12 81 ILE A C 1
ATOM 619 O O . ILE A 1 81 ? -5.660 0.898 0.304 1.00 94.12 81 ILE A O 1
ATOM 623 N N . CYS A 1 82 ? -4.892 2.045 -1.458 1.00 94.50 82 CYS A N 1
ATOM 624 C CA . CYS A 1 82 ? -4.672 3.278 -0.691 1.00 94.50 82 CYS A CA 1
ATOM 625 C C . CYS A 1 82 ? -5.940 3.781 0.017 1.00 94.50 82 CYS A C 1
ATOM 627 O O . CYS A 1 82 ? -5.879 4.326 1.118 1.00 94.50 82 CYS A O 1
ATOM 629 N N . GLN A 1 83 ? -7.114 3.632 -0.605 1.00 94.88 83 GLN A N 1
ATOM 630 C CA . GLN A 1 83 ? -8.375 3.988 0.043 1.00 94.88 83 GLN A CA 1
ATOM 631 C C . GLN A 1 83 ? -8.627 3.111 1.275 1.00 94.88 83 GLN A C 1
ATOM 633 O O . GLN A 1 83 ? -9.126 3.608 2.286 1.00 94.88 83 GLN A O 1
ATOM 638 N N . TYR A 1 84 ? -8.320 1.818 1.187 1.00 95.88 84 TYR A N 1
ATOM 639 C CA . TYR A 1 84 ? -8.494 0.875 2.288 1.00 95.88 84 TYR A CA 1
ATOM 640 C C . TYR A 1 84 ? -7.549 1.229 3.432 1.00 95.88 84 TYR A C 1
ATOM 642 O O . TYR A 1 84 ? -8.023 1.364 4.564 1.00 95.88 84 TYR A O 1
ATOM 650 N N . HIS A 1 85 ? -6.280 1.496 3.113 1.00 96.06 85 HIS A N 1
ATOM 651 C CA . HIS A 1 85 ? -5.284 2.005 4.050 1.00 96.06 85 HIS A CA 1
ATOM 652 C C . HIS A 1 85 ? -5.809 3.211 4.834 1.00 96.06 85 HIS A C 1
ATOM 654 O O . HIS A 1 85 ? -5.905 3.186 6.059 1.00 96.06 85 HIS A O 1
ATOM 660 N N . GLN A 1 86 ? -6.235 4.261 4.124 1.00 95.88 86 GLN A N 1
ATOM 661 C CA . GLN A 1 86 ? -6.674 5.522 4.729 1.00 95.88 86 GLN A CA 1
ATOM 662 C C . GLN A 1 86 ? -7.890 5.347 5.643 1.00 95.88 86 GLN A C 1
ATOM 664 O O . GLN A 1 86 ? -7.965 5.959 6.710 1.00 95.88 86 GLN A O 1
ATOM 669 N N . VAL A 1 87 ? -8.850 4.513 5.239 1.00 97.31 87 VAL A N 1
ATOM 670 C CA . VAL A 1 87 ? -10.058 4.253 6.032 1.00 97.31 87 VAL A CA 1
ATOM 671 C C . VAL A 1 87 ? -9.718 3.474 7.297 1.00 97.31 87 VAL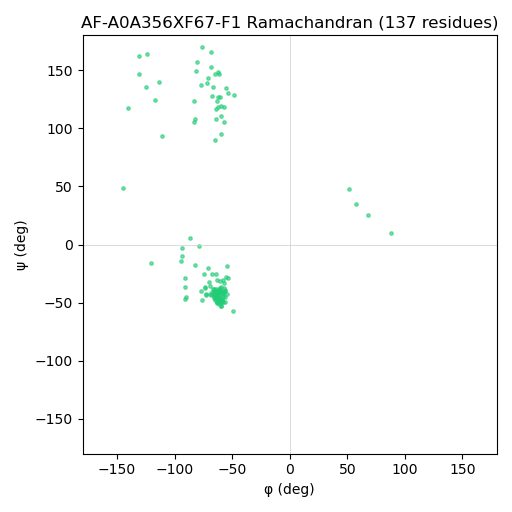 A C 1
ATOM 673 O O . VAL A 1 87 ? -10.233 3.807 8.366 1.00 97.31 87 VAL A O 1
ATOM 676 N N . LEU A 1 88 ? -8.853 2.462 7.191 1.00 97.94 88 LEU A N 1
ATOM 677 C CA . LEU A 1 88 ? -8.372 1.694 8.337 1.00 97.94 88 LEU A CA 1
ATOM 678 C C . LEU A 1 88 ? -7.577 2.581 9.288 1.00 97.94 88 LEU A C 1
ATOM 680 O O . LEU A 1 88 ? -7.892 2.618 10.474 1.00 97.94 88 LEU A O 1
ATOM 684 N N . LEU A 1 89 ? -6.618 3.345 8.769 1.00 97.31 89 LEU A N 1
ATOM 685 C CA . LEU A 1 89 ? -5.795 4.263 9.546 1.00 97.31 89 LEU A CA 1
ATOM 686 C C . LEU A 1 89 ? -6.663 5.258 10.320 1.00 97.31 89 LEU A C 1
ATOM 688 O O . LEU A 1 89 ? -6.524 5.396 11.536 1.00 97.31 89 LEU A O 1
ATOM 692 N N . HIS A 1 90 ? -7.619 5.891 9.635 1.00 96.12 90 HIS A N 1
ATOM 693 C CA . HIS A 1 90 ? -8.551 6.818 10.264 1.00 96.12 90 HIS A CA 1
ATOM 694 C C . HIS A 1 90 ? -9.403 6.131 11.336 1.00 96.12 90 HIS A C 1
ATOM 696 O O . HIS A 1 90 ? -9.545 6.652 12.440 1.00 96.12 90 HIS A O 1
ATOM 702 N N . PHE A 1 91 ? -9.945 4.947 11.052 1.00 97.50 91 PHE A N 1
ATOM 703 C CA . PHE A 1 91 ? -10.731 4.199 12.028 1.00 97.50 91 PHE A CA 1
ATOM 704 C 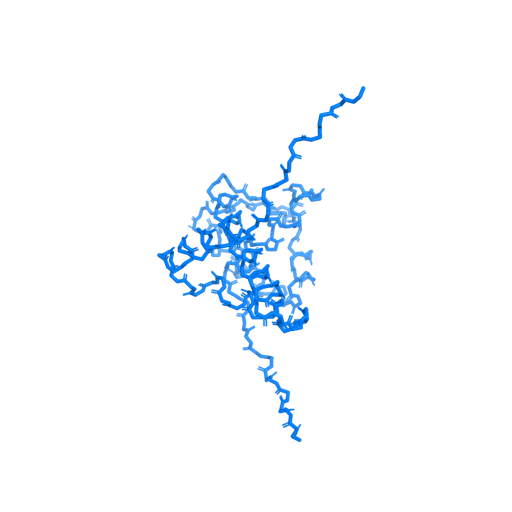C . PHE A 1 91 ? -9.911 3.839 13.277 1.00 97.50 91 PHE A C 1
ATOM 706 O O . PHE A 1 91 ? -10.347 4.094 14.402 1.00 97.50 91 PHE A O 1
ATOM 713 N N . LEU A 1 92 ? -8.711 3.291 13.091 1.00 97.81 92 LEU A N 1
ATOM 714 C CA . LEU A 1 92 ? -7.823 2.889 14.179 1.00 97.81 92 LEU A CA 1
ATOM 715 C C . LEU A 1 92 ? -7.411 4.096 15.035 1.00 97.81 92 LEU A C 1
ATOM 717 O O . LEU A 1 92 ? -7.488 4.034 16.261 1.00 97.81 92 LEU A O 1
ATOM 721 N N . GLN A 1 93 ? -7.039 5.214 14.410 1.00 96.75 93 GLN A N 1
ATOM 722 C CA . GLN A 1 93 ? -6.591 6.404 15.135 1.00 96.75 93 GLN A CA 1
ATOM 723 C C . GLN A 1 93 ? -7.743 7.182 15.773 1.00 96.75 93 GLN A C 1
ATOM 725 O O . GLN A 1 93 ? -7.664 7.548 16.939 1.00 96.75 93 GLN A O 1
ATOM 730 N N . VAL A 1 94 ? -8.816 7.456 15.033 1.00 94.75 94 VAL A N 1
ATOM 731 C CA . VAL A 1 94 ? -9.848 8.412 15.469 1.00 94.75 94 VAL A CA 1
ATOM 732 C C . VAL A 1 94 ? -10.965 7.732 16.247 1.00 94.75 94 VAL A C 1
ATOM 734 O O . VAL A 1 94 ? -11.480 8.301 17.207 1.00 94.75 94 VAL A O 1
ATOM 737 N N . VAL A 1 95 ? -11.347 6.512 15.861 1.00 95.06 95 VAL A N 1
ATOM 738 C CA . VAL A 1 95 ? -12.440 5.790 16.529 1.00 95.06 95 VAL A CA 1
ATOM 739 C C . VAL A 1 95 ? -11.911 4.950 17.683 1.00 95.06 95 VAL A C 1
ATOM 741 O O . VAL A 1 95 ? -12.503 4.962 18.762 1.00 95.06 95 VAL A O 1
ATOM 744 N N . LEU A 1 96 ? -10.817 4.217 17.466 1.00 96.94 96 LEU A N 1
ATOM 745 C CA . LEU A 1 96 ? -10.251 3.328 18.486 1.00 96.94 96 LEU A CA 1
ATOM 746 C C . LEU A 1 96 ? -9.156 3.982 19.337 1.00 96.94 96 LEU A C 1
ATOM 748 O O . LEU A 1 96 ? -8.772 3.407 20.354 1.00 96.94 96 LEU A O 1
ATOM 752 N N . ASN A 1 97 ? -8.681 5.175 18.963 1.00 97.06 97 ASN A N 1
ATOM 753 C CA . ASN A 1 97 ? -7.620 5.897 19.670 1.00 97.06 97 ASN A CA 1
ATOM 754 C C . ASN A 1 97 ? -6.307 5.093 19.786 1.00 97.06 97 ASN A C 1
ATOM 756 O O . ASN A 1 97 ? -5.594 5.170 20.789 1.00 97.06 97 ASN A O 1
ATOM 760 N N . VAL A 1 98 ? -5.999 4.297 18.756 1.00 98.25 98 VAL A N 1
ATOM 761 C CA . VAL A 1 98 ? -4.723 3.584 18.610 1.00 98.25 98 VAL A CA 1
ATOM 762 C C . VAL A 1 98 ? -3.618 4.591 18.294 1.00 98.25 98 VAL A C 1
ATOM 764 O O . VAL A 1 98 ? -3.831 5.569 17.576 1.00 98.25 98 VAL A O 1
ATOM 767 N N . THR A 1 99 ? -2.417 4.367 18.833 1.00 97.75 99 THR A N 1
ATOM 768 C CA . THR A 1 99 ? -1.283 5.265 18.590 1.00 97.75 99 THR A CA 1
ATOM 769 C C . THR A 1 99 ? -0.925 5.308 17.100 1.00 97.75 99 THR A C 1
ATOM 771 O O . THR A 1 99 ? -1.029 4.283 16.423 1.00 97.75 99 THR A O 1
ATOM 774 N N . PRO A 1 100 ? -0.446 6.452 16.571 1.00 97.19 100 PRO A N 1
ATOM 775 C CA . PRO A 1 100 ? -0.221 6.594 15.135 1.00 97.19 100 PRO A CA 1
ATOM 776 C C . PRO A 1 100 ? 0.683 5.520 14.526 1.00 97.19 100 PRO A C 1
ATOM 778 O O . PRO A 1 100 ? 0.359 4.978 13.478 1.00 97.19 100 PRO A O 1
ATOM 781 N N . ALA A 1 101 ? 1.773 5.164 15.213 1.00 95.94 101 ALA A N 1
ATOM 782 C CA . ALA A 1 101 ? 2.724 4.165 14.730 1.00 95.94 101 ALA A CA 1
ATOM 783 C C . ALA A 1 101 ? 2.121 2.753 14.636 1.00 95.94 101 ALA A C 1
ATOM 785 O O . ALA A 1 101 ? 2.396 2.036 13.679 1.00 95.94 101 ALA A O 1
ATOM 786 N N . VAL A 1 102 ? 1.296 2.360 15.613 1.00 97.06 102 VAL A N 1
ATOM 787 C CA . VAL A 1 102 ? 0.627 1.050 15.600 1.00 97.06 102 VAL A CA 1
ATOM 788 C C . VAL A 1 102 ? -0.482 1.041 14.554 1.00 97.06 102 VAL A C 1
ATOM 790 O O . VAL A 1 102 ? -0.578 0.099 13.779 1.00 97.06 102 VAL A O 1
ATOM 793 N N . ALA A 1 103 ? -1.265 2.118 14.468 1.00 97.62 103 ALA A N 1
ATOM 794 C CA . ALA A 1 103 ? -2.342 2.229 13.492 1.00 97.62 103 ALA A CA 1
ATOM 795 C C . ALA A 1 103 ? -1.837 2.153 12.042 1.00 97.62 103 ALA A C 1
ATOM 797 O O . ALA A 1 103 ? -2.474 1.502 11.223 1.00 97.62 103 ALA A O 1
ATOM 798 N N . GLU A 1 104 ? -0.692 2.771 11.741 1.00 95.06 104 GLU A N 1
ATOM 799 C CA . GLU A 1 104 ? -0.037 2.693 10.428 1.00 95.06 104 GLU A CA 1
ATOM 800 C C . GLU A 1 104 ? 0.349 1.250 10.079 1.00 95.06 104 GLU A C 1
ATOM 802 O O . GLU A 1 104 ? 0.002 0.732 9.017 1.00 95.06 104 GLU A O 1
ATOM 807 N N . GLN A 1 105 ? 1.037 0.580 11.009 1.00 93.94 105 GLN A N 1
ATOM 808 C CA . GLN A 1 105 ? 1.495 -0.793 10.826 1.00 93.94 105 GLN A CA 1
ATOM 809 C C . GLN A 1 105 ? 0.318 -1.769 10.673 1.00 93.94 105 GLN A C 1
ATOM 811 O O . GLN A 1 105 ? 0.379 -2.694 9.860 1.00 93.94 105 GLN A O 1
ATOM 816 N N . ASP A 1 106 ? -0.744 -1.583 11.452 1.00 95.75 106 ASP A N 1
ATOM 817 C CA . ASP A 1 106 ? -1.925 -2.439 11.411 1.00 95.75 106 ASP A CA 1
ATOM 818 C C . ASP A 1 106 ? -2.757 -2.185 10.150 1.00 95.75 106 ASP A C 1
ATOM 820 O O . ASP A 1 106 ? -3.166 -3.144 9.498 1.00 95.75 106 ASP A O 1
ATOM 824 N N . ALA A 1 107 ? -2.969 -0.923 9.758 1.00 95.88 107 ALA A N 1
ATOM 825 C CA . ALA A 1 107 ? -3.696 -0.580 8.534 1.00 95.88 107 ALA A CA 1
ATOM 826 C C . ALA A 1 107 ? -3.037 -1.211 7.297 1.00 95.88 107 ALA A C 1
ATOM 828 O O . ALA A 1 107 ? -3.715 -1.936 6.568 1.00 95.88 107 ALA A O 1
ATOM 829 N N . CYS A 1 108 ? -1.716 -1.038 7.161 1.00 91.62 108 CYS A N 1
ATOM 830 C CA . CYS A 1 108 ? -0.908 -1.607 6.078 1.00 91.62 108 CYS A CA 1
ATOM 831 C C . CYS A 1 108 ? -1.010 -3.140 5.999 1.00 91.62 108 CYS A C 1
ATOM 833 O O . CYS A 1 108 ? -1.074 -3.715 4.920 1.00 91.62 108 CYS A O 1
ATOM 835 N N . GLN A 1 109 ? -1.087 -3.843 7.131 1.00 91.62 109 GLN A N 1
ATOM 836 C CA . GLN A 1 109 ? -1.257 -5.300 7.105 1.00 91.62 109 GLN A CA 1
ATOM 837 C C . GLN A 1 109 ? -2.695 -5.721 6.781 1.00 91.62 109 GLN A C 1
ATOM 839 O O . GLN A 1 109 ? -2.916 -6.710 6.079 1.00 91.62 109 GLN A O 1
ATOM 844 N N . ILE A 1 110 ? -3.682 -5.006 7.324 1.00 94.88 110 ILE A N 1
ATOM 845 C CA . ILE A 1 110 ? -5.094 -5.385 7.225 1.00 94.88 110 ILE A CA 1
ATOM 846 C C . ILE A 1 110 ? -5.634 -5.140 5.813 1.00 94.88 110 ILE A C 1
ATOM 848 O O . ILE A 1 110 ? -6.421 -5.955 5.326 1.00 94.88 110 ILE A O 1
ATOM 852 N N . GLU A 1 111 ? -5.230 -4.063 5.139 1.00 93.00 111 GLU A N 1
ATOM 853 C CA . GLU A 1 111 ? -5.782 -3.675 3.832 1.00 93.00 111 GLU A CA 1
ATOM 854 C C . GLU A 1 111 ? -5.644 -4.748 2.741 1.00 93.00 111 GLU A C 1
ATOM 856 O O . GLU A 1 111 ? -6.534 -4.861 1.898 1.00 93.00 111 GLU A O 1
ATOM 861 N N . HIS A 1 112 ? -4.598 -5.577 2.807 1.00 87.81 112 HIS A N 1
ATOM 862 C CA . HIS A 1 112 ? -4.314 -6.635 1.829 1.00 87.81 112 HIS A CA 1
ATOM 863 C C . HIS A 1 112 ? -5.100 -7.931 2.055 1.00 87.81 112 HIS A C 1
ATOM 865 O O . HIS A 1 112 ? -5.187 -8.781 1.169 1.00 87.81 112 HIS A O 1
ATOM 871 N N . VAL A 1 113 ? -5.654 -8.127 3.254 1.00 91.62 113 VAL A N 1
ATOM 872 C CA . VAL A 1 113 ? -6.312 -9.391 3.641 1.00 91.62 113 VAL A CA 1
ATOM 873 C C . VAL A 1 113 ? -7.774 -9.213 4.027 1.00 91.62 113 VAL A C 1
ATOM 875 O O . VAL A 1 113 ? -8.527 -10.189 4.086 1.00 91.62 113 VAL A O 1
ATOM 878 N N . ILE A 1 114 ? -8.199 -7.979 4.300 1.00 93.69 114 ILE A N 1
ATOM 879 C CA . ILE A 1 114 ? -9.571 -7.683 4.689 1.00 93.69 114 ILE A CA 1
ATOM 880 C C . ILE A 1 114 ? -10.540 -7.958 3.538 1.00 93.69 114 ILE A C 1
ATOM 882 O O . ILE A 1 114 ? -10.328 -7.585 2.385 1.00 93.69 114 ILE A O 1
ATOM 886 N N . SER A 1 115 ? -11.662 -8.602 3.863 1.00 95.19 115 SER A N 1
ATOM 887 C CA . SER A 1 115 ? -12.697 -8.858 2.869 1.00 95.19 115 SER A CA 1
ATOM 888 C C . SER A 1 115 ? -13.316 -7.547 2.373 1.00 95.19 115 SER A C 1
ATOM 890 O O . SER A 1 115 ? -13.517 -6.592 3.134 1.00 95.19 115 SER A O 1
ATOM 892 N N . ARG A 1 116 ? -13.706 -7.525 1.095 1.00 93.00 116 ARG A N 1
ATOM 893 C CA . ARG A 1 116 ? -14.403 -6.380 0.495 1.00 93.00 116 ARG A CA 1
ATOM 894 C C . ARG A 1 116 ? -15.677 -6.014 1.258 1.00 93.00 116 ARG A C 1
ATOM 896 O O . ARG A 1 116 ? -15.965 -4.831 1.413 1.00 93.00 116 ARG A O 1
ATOM 903 N N . GLU A 1 117 ? -16.428 -7.006 1.735 1.00 97.12 117 GLU A N 1
ATOM 904 C CA . GLU A 1 117 ? -17.658 -6.779 2.500 1.00 97.12 117 GLU A CA 1
ATOM 905 C C . GLU A 1 117 ? -17.365 -6.045 3.814 1.00 97.12 117 GLU A C 1
ATOM 907 O O . GLU A 1 117 ? -17.972 -5.008 4.094 1.00 97.12 117 GLU A O 1
ATOM 912 N N . THR A 1 118 ? -16.389 -6.534 4.586 1.00 97.62 118 THR A N 1
ATOM 913 C CA . THR A 1 118 ? -15.975 -5.907 5.849 1.00 97.62 118 THR A CA 1
ATOM 914 C C . THR A 1 118 ? -15.502 -4.477 5.614 1.00 97.62 118 THR A C 1
ATOM 916 O O . THR A 1 118 ? -15.948 -3.560 6.305 1.00 97.62 118 THR A O 1
ATOM 919 N N . MET A 1 119 ? -14.658 -4.262 4.603 1.00 96.88 119 MET A N 1
ATOM 920 C CA . MET A 1 119 ? -14.150 -2.931 4.285 1.00 96.88 119 MET A CA 1
ATOM 921 C C . MET A 1 119 ? -15.271 -1.972 3.866 1.00 96.88 119 MET A C 1
ATOM 923 O O . MET A 1 119 ? -15.325 -0.835 4.328 1.00 96.88 119 MET A O 1
ATOM 927 N N . GLN A 1 120 ? -16.230 -2.420 3.054 1.00 96.19 120 GLN A N 1
ATOM 928 C CA . GLN A 1 120 ? -17.379 -1.590 2.676 1.00 96.19 120 GLN A CA 1
ATOM 929 C C . GLN A 1 120 ? -18.219 -1.169 3.886 1.00 96.19 120 GLN A C 1
ATOM 931 O O . GLN A 1 120 ? -18.645 -0.013 3.963 1.00 96.19 120 GLN A O 1
ATOM 936 N N . LYS A 1 121 ? -18.441 -2.075 4.844 1.00 97.00 121 LYS A N 1
ATOM 937 C CA . LYS A 1 121 ? -19.134 -1.749 6.099 1.00 97.00 121 LYS A CA 1
ATOM 938 C C . LYS A 1 121 ? -18.332 -0.767 6.950 1.00 97.00 121 LYS A C 1
ATOM 940 O O . LYS A 1 121 ? -18.922 0.156 7.508 1.00 97.00 121 LYS A O 1
ATOM 945 N N . LEU A 1 122 ? -17.008 -0.909 6.990 1.00 96.69 122 LEU A N 1
ATOM 946 C CA . LEU A 1 122 ? -16.130 0.017 7.701 1.00 96.69 122 LEU A CA 1
ATOM 947 C C . LEU A 1 122 ? -16.164 1.424 7.089 1.00 96.69 122 LEU A C 1
ATOM 949 O O . LEU A 1 122 ? -16.356 2.399 7.812 1.00 96.69 122 LEU A O 1
ATOM 953 N N . ILE A 1 123 ? -16.082 1.530 5.758 1.00 95.25 123 ILE A N 1
ATOM 954 C CA . ILE A 1 123 ? -16.216 2.801 5.028 1.00 95.25 123 ILE A CA 1
ATOM 955 C C . ILE A 1 123 ? -17.548 3.480 5.369 1.00 95.25 123 ILE A C 1
ATOM 957 O O . ILE A 1 123 ? -17.58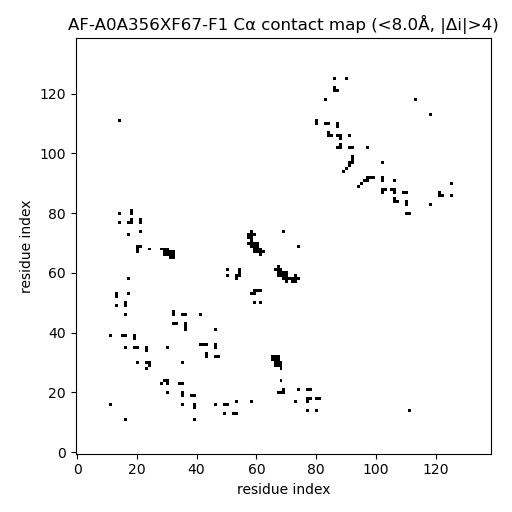8 4.684 5.625 1.00 95.25 123 ILE A O 1
ATOM 961 N N . GLN A 1 124 ? -18.649 2.719 5.380 1.00 94.94 124 GLN A N 1
ATOM 962 C CA . GLN A 1 124 ? -19.968 3.243 5.749 1.00 94.94 124 GLN A CA 1
ATOM 963 C C . GLN A 1 124 ? -19.994 3.743 7.196 1.00 94.94 124 GLN A C 1
ATOM 965 O O . GLN A 1 124 ? -20.503 4.834 7.447 1.00 94.94 124 GLN A O 1
ATOM 970 N N . TYR A 1 125 ? -19.425 2.975 8.126 1.00 94.94 125 TYR A N 1
ATOM 971 C CA . TYR A 1 125 ? -19.353 3.344 9.537 1.00 94.94 125 TYR A CA 1
ATOM 972 C C . TYR A 1 125 ? -18.564 4.642 9.749 1.00 94.94 125 TYR A C 1
ATOM 974 O O . TYR A 1 125 ? -19.061 5.565 10.395 1.00 94.94 125 TYR A O 1
ATOM 982 N N . VAL A 1 126 ? -17.369 4.741 9.160 1.00 92.88 126 VAL A N 1
ATOM 983 C CA . VAL A 1 126 ? -16.510 5.928 9.271 1.00 92.88 126 VAL A CA 1
ATOM 984 C C . VAL A 1 126 ? -17.232 7.165 8.735 1.00 92.88 126 VAL A C 1
ATOM 986 O O . VAL A 1 126 ? -17.335 8.159 9.448 1.00 92.88 126 VAL A O 1
ATOM 989 N N . ARG A 1 127 ? -17.843 7.084 7.545 1.00 90.19 127 ARG A N 1
ATOM 990 C CA . ARG A 1 127 ? -18.588 8.206 6.938 1.00 90.19 127 ARG A CA 1
ATOM 991 C C . ARG A 1 127 ? -19.768 8.702 7.774 1.00 90.19 127 ARG A C 1
ATOM 993 O O . ARG A 1 127 ? -20.099 9.877 7.705 1.00 90.19 127 ARG A O 1
ATOM 1000 N N . GLN A 1 128 ? -20.425 7.824 8.531 1.00 86.81 128 GLN A N 1
ATOM 1001 C CA . GLN A 1 128 ? -21.530 8.216 9.417 1.00 86.81 128 GLN A CA 1
ATOM 1002 C C . GLN A 1 128 ? -21.050 8.936 10.680 1.00 86.81 128 GLN A C 1
ATOM 1004 O O . GLN A 1 128 ? -21.820 9.667 11.300 1.00 86.81 128 GLN A O 1
ATOM 1009 N N . LYS A 1 129 ? -19.807 8.678 11.096 1.00 78.88 129 LYS A N 1
ATOM 1010 C CA . LYS A 1 129 ? -19.204 9.239 12.307 1.00 78.88 129 LYS A CA 1
ATOM 1011 C C . LYS A 1 129 ? -18.397 10.505 12.038 1.00 78.88 129 LYS A C 1
ATOM 1013 O O . LYS A 1 129 ? -18.106 11.220 12.993 1.00 78.88 129 LYS A O 1
ATOM 1018 N N . GLU A 1 130 ? -18.069 10.804 10.781 1.00 72.00 130 GLU A N 1
ATOM 1019 C CA . GLU A 1 130 ? -17.480 12.095 10.439 1.00 72.00 130 GLU A CA 1
ATOM 1020 C C . GLU A 1 130 ? -18.510 13.217 10.637 1.00 72.00 130 GLU A C 1
ATOM 1022 O O . GLU A 1 130 ? -19.623 13.135 10.106 1.00 72.00 130 GLU A O 1
ATOM 1027 N N . PRO A 1 131 ? -18.177 14.278 11.392 1.00 60.66 131 PRO A N 1
ATOM 1028 C CA . PRO A 1 131 ? -19.039 15.444 11.465 1.00 60.66 131 PRO A CA 1
ATOM 1029 C C . PRO A 1 131 ? -19.189 16.026 10.057 1.00 60.66 131 PRO A C 1
ATOM 1031 O O . PRO A 1 131 ? -18.195 16.298 9.379 1.00 60.66 131 PRO A O 1
ATOM 1034 N N . GLN A 1 132 ? -20.430 16.223 9.601 1.00 55.84 132 GLN A N 1
ATOM 1035 C CA . GLN A 1 132 ? -20.670 16.948 8.357 1.00 55.84 132 GLN A CA 1
ATOM 1036 C C . GLN A 1 132 ? -20.037 18.335 8.496 1.00 55.84 132 GLN A C 1
ATOM 1038 O O . GLN A 1 132 ? -20.421 19.103 9.376 1.00 55.84 132 GLN A O 1
ATOM 1043 N N . LYS A 1 133 ? -19.051 18.658 7.650 1.00 51.19 133 LYS A N 1
ATOM 1044 C CA . LYS A 1 133 ? -18.562 20.035 7.540 1.00 51.19 133 LYS A CA 1
ATOM 1045 C C . LYS A 1 133 ? -19.748 20.898 7.109 1.00 51.19 133 LYS A C 1
ATOM 1047 O O 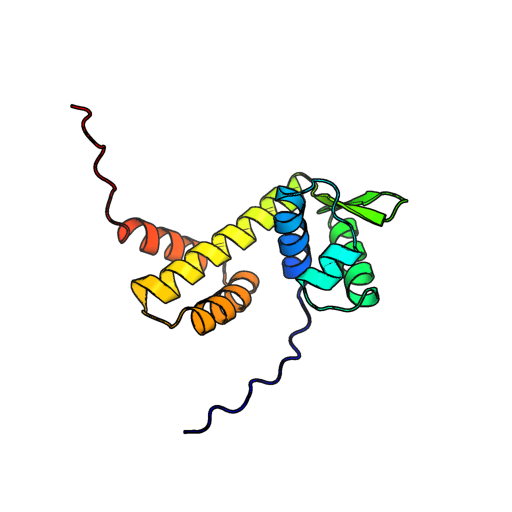. LYS A 1 133 ? -20.223 20.757 5.983 1.00 51.19 133 LYS A O 1
ATOM 1052 N N . GLU A 1 134 ? -20.240 21.758 8.001 1.00 47.97 134 GLU A N 1
ATOM 1053 C CA . GLU A 1 134 ? -21.230 22.772 7.640 1.00 47.97 134 GLU A CA 1
ATOM 1054 C C . GLU A 1 134 ? -20.678 23.614 6.477 1.00 47.97 134 GLU A C 1
ATOM 1056 O O . GLU A 1 134 ? -19.505 24.009 6.509 1.00 47.97 134 GLU A O 1
ATOM 1061 N N . PRO A 1 135 ? -21.477 23.898 5.432 1.00 49.47 135 PRO A N 1
ATOM 1062 C CA . PRO A 1 135 ? -21.047 24.808 4.386 1.00 49.47 135 PRO A CA 1
ATOM 1063 C C . PRO A 1 135 ? -20.826 26.182 5.021 1.00 49.47 135 PRO A C 1
ATOM 1065 O O . PRO A 1 135 ? -21.758 26.779 5.563 1.00 49.47 135 PRO A O 1
ATOM 1068 N N . GLN A 1 136 ? -19.589 26.680 4.959 1.00 49.38 136 GLN A N 1
ATOM 1069 C CA . GLN A 1 136 ? -19.272 28.052 5.340 1.00 49.38 136 GLN A CA 1
ATOM 1070 C C . GLN A 1 136 ? -20.144 28.985 4.493 1.00 49.38 136 GLN A C 1
ATOM 1072 O O . GLN A 1 136 ? -19.915 29.153 3.295 1.00 49.38 136 GLN A O 1
ATOM 1077 N N . LYS A 1 137 ? -21.179 29.566 5.107 1.00 49.16 137 LYS A N 1
ATOM 1078 C CA . LYS A 1 137 ? -21.901 30.697 4.528 1.00 49.16 137 LYS A CA 1
ATOM 1079 C C . LYS A 1 137 ? -20.904 31.848 4.446 1.00 49.16 137 LYS A C 1
ATOM 1081 O O . LYS A 1 137 ? -20.501 32.383 5.476 1.00 49.16 137 LYS A O 1
ATOM 1086 N N . GLY A 1 138 ? -20.479 32.168 3.226 1.00 59.53 138 GLY A N 1
ATOM 1087 C CA . GLY A 1 138 ? -19.701 33.367 2.946 1.00 59.53 138 GLY A CA 1
ATOM 1088 C C . GLY A 1 138 ? -20.434 34.597 3.478 1.00 59.53 138 GLY A C 1
ATOM 1089 O O . GLY A 1 138 ? -21.643 34.728 3.275 1.00 59.53 138 GLY A O 1
ATOM 1090 N N . SER A 1 139 ? -19.698 35.423 4.222 1.00 56.38 139 SER A N 1
ATOM 1091 C CA . SER A 1 139 ? -20.076 36.803 4.547 1.00 56.38 139 SER A CA 1
ATOM 1092 C C . SER A 1 139 ? -19.846 37.715 3.352 1.00 56.38 139 SER A C 1
ATOM 1094 O O . SER A 1 139 ? -18.911 37.420 2.574 1.00 56.38 139 SER A O 1
#

pLDDT: mean 87.43, std 16.45, range [38.12, 98.25]